Protein AF-A0AAD1HRX1-F1 (afdb_monomer_lite)

Structure (mmCIF, N/CA/C/O backbone):
data_AF-A0AAD1HRX1-F1
#
_entry.id   AF-A0AAD1HRX1-F1
#
loop_
_atom_site.group_PDB
_atom_site.id
_atom_site.type_symbol
_atom_site.label_atom_id
_atom_site.label_alt_id
_atom_site.label_comp_id
_atom_site.label_asym_id
_atom_site.label_entity_id
_atom_site.label_seq_id
_atom_site.pdbx_PDB_ins_code
_atom_site.Cartn_x
_atom_site.Cartn_y
_atom_site.Cartn_z
_atom_site.occupancy
_atom_site.B_iso_or_equiv
_atom_site.auth_seq_id
_atom_site.auth_comp_id
_atom_site.auth_asym_id
_atom_site.auth_atom_id
_atom_site.pdbx_PDB_model_num
ATOM 1 N N . MET A 1 1 ? -24.834 7.271 -10.025 1.00 66.94 1 MET A N 1
ATOM 2 C CA . MET A 1 1 ? -23.540 7.808 -10.494 1.00 66.94 1 MET A CA 1
ATOM 3 C C . MET A 1 1 ? -22.492 6.760 -10.192 1.00 66.94 1 MET A C 1
ATOM 5 O O . MET A 1 1 ? -22.574 6.160 -9.128 1.00 66.94 1 MET A O 1
ATOM 9 N N . GLU A 1 2 ? -21.588 6.507 -11.129 1.00 92.62 2 GLU A N 1
ATOM 10 C CA . GLU A 1 2 ? -20.509 5.524 -10.997 1.00 92.62 2 GLU A CA 1
ATOM 11 C C . GLU A 1 2 ? -19.170 6.264 -10.981 1.00 92.62 2 GLU A C 1
ATOM 13 O O . GLU A 1 2 ? -19.035 7.305 -11.632 1.00 92.62 2 GLU A O 1
ATOM 18 N N . LEU A 1 3 ? -18.209 5.771 -10.199 1.00 94.31 3 LEU A N 1
ATOM 19 C CA . LEU A 1 3 ? -16.863 6.334 -10.187 1.00 94.31 3 LEU A CA 1
ATOM 20 C C . LEU A 1 3 ? -16.172 6.003 -11.508 1.00 94.31 3 LEU A C 1
ATOM 22 O O . LEU A 1 3 ? -16.168 4.855 -11.945 1.00 94.31 3 LEU A O 1
ATOM 26 N N . THR A 1 4 ? -15.554 7.004 -12.130 1.00 94.75 4 THR A N 1
ATOM 27 C CA . THR A 1 4 ? -14.652 6.745 -13.253 1.00 94.75 4 THR A CA 1
ATOM 28 C C . THR A 1 4 ? -13.430 5.967 -12.761 1.00 94.75 4 THR A C 1
ATOM 30 O O . THR A 1 4 ? -13.037 6.136 -11.601 1.00 94.75 4 THR A O 1
ATOM 33 N N . PRO A 1 5 ? -12.777 5.167 -13.622 1.00 94.62 5 PRO A N 1
ATOM 34 C CA . PRO A 1 5 ? -11.512 4.531 -13.276 1.00 94.62 5 PRO A CA 1
ATOM 35 C C . PRO A 1 5 ? -10.484 5.541 -12.751 1.00 94.62 5 PRO A C 1
ATOM 37 O O . PRO A 1 5 ? -10.453 6.692 -13.197 1.00 94.62 5 PRO A O 1
ATOM 40 N N . ALA A 1 6 ? -9.628 5.107 -11.824 1.00 92.75 6 ALA A N 1
ATOM 41 C CA . ALA A 1 6 ? -8.500 5.914 -11.375 1.00 92.75 6 ALA A CA 1
ATOM 42 C C . ALA A 1 6 ? -7.521 6.144 -12.537 1.00 92.75 6 ALA A C 1
ATOM 44 O O . ALA A 1 6 ? -7.202 5.222 -13.289 1.00 92.75 6 ALA A O 1
ATOM 45 N N . TYR A 1 7 ? -7.037 7.374 -12.672 1.00 93.00 7 TYR A N 1
ATOM 46 C CA . TYR A 1 7 ? -6.067 7.785 -13.683 1.00 93.00 7 TYR A CA 1
ATOM 47 C C . TYR A 1 7 ? -4.931 8.577 -13.026 1.00 93.00 7 TYR A C 1
ATOM 49 O O . TYR A 1 7 ? -4.999 8.891 -11.840 1.00 93.00 7 TYR A O 1
ATOM 57 N N . ASP A 1 8 ? -3.882 8.873 -13.796 1.00 91.44 8 ASP A N 1
ATOM 58 C CA . ASP A 1 8 ? -2.682 9.590 -13.329 1.00 91.44 8 ASP A CA 1
ATOM 59 C C . ASP A 1 8 ? -1.955 8.901 -12.153 1.00 91.44 8 ASP A C 1
ATOM 61 O O . ASP A 1 8 ? -1.486 9.517 -11.196 1.00 91.44 8 ASP A O 1
ATOM 65 N N . LEU A 1 9 ? -1.859 7.569 -12.219 1.00 88.31 9 LEU A N 1
ATOM 66 C CA . LEU A 1 9 ? -1.113 6.776 -11.244 1.00 88.31 9 LEU A CA 1
ATOM 67 C C . LEU A 1 9 ? 0.383 6.814 -11.578 1.00 88.31 9 LEU A C 1
ATOM 69 O O . LEU A 1 9 ? 0.857 6.094 -12.457 1.00 88.31 9 LEU A O 1
ATOM 73 N N . CYS A 1 10 ? 1.136 7.641 -10.854 1.00 86.94 10 CYS A N 1
ATOM 74 C CA . CYS A 1 10 ? 2.582 7.768 -11.013 1.00 86.94 10 CYS A CA 1
ATOM 75 C C . CYS A 1 10 ? 3.304 7.528 -9.674 1.00 86.94 10 CYS A C 1
ATOM 77 O O . CYS A 1 10 ? 3.176 8.355 -8.766 1.00 86.94 10 CYS A O 1
ATOM 79 N N . PRO A 1 11 ? 4.081 6.435 -9.524 1.00 84.94 11 PRO A N 1
ATOM 80 C CA . PRO A 1 11 ? 4.934 6.241 -8.355 1.00 84.94 11 PRO A CA 1
ATOM 81 C C . PRO A 1 11 ? 5.951 7.384 -8.238 1.00 84.94 11 PRO A C 1
ATOM 83 O O . PRO A 1 11 ? 6.882 7.491 -9.036 1.00 84.94 11 PRO A O 1
ATOM 86 N N . GLN A 1 12 ? 5.769 8.250 -7.242 1.00 82.25 12 GLN A N 1
ATOM 87 C CA . GLN A 1 12 ? 6.666 9.375 -6.988 1.00 82.25 12 GLN A CA 1
ATOM 88 C C . GLN A 1 12 ? 7.929 8.913 -6.263 1.00 82.25 12 GLN A C 1
ATOM 90 O O . GLN A 1 12 ? 7.887 8.007 -5.433 1.00 82.25 12 GLN A O 1
ATOM 95 N N . ILE A 1 13 ? 9.058 9.561 -6.555 1.00 80.88 13 ILE A N 1
ATOM 96 C CA . ILE A 1 13 ? 10.327 9.270 -5.887 1.00 80.88 13 ILE A CA 1
ATOM 97 C C . ILE A 1 13 ? 10.218 9.659 -4.411 1.00 80.88 13 ILE A C 1
ATOM 99 O O . ILE A 1 13 ? 10.012 10.823 -4.076 1.00 80.88 13 ILE A O 1
ATOM 103 N N . ARG A 1 14 ? 10.432 8.693 -3.519 1.00 80.06 14 ARG A N 1
ATOM 104 C CA . ARG A 1 14 ? 10.616 8.955 -2.087 1.00 80.06 14 ARG A CA 1
ATOM 105 C C . ARG A 1 14 ? 12.011 9.516 -1.791 1.00 80.06 14 ARG A C 1
ATOM 107 O O . ARG A 1 14 ? 13.021 8.935 -2.202 1.00 80.06 14 ARG A O 1
ATOM 114 N N . SER A 1 15 ? 12.064 10.618 -1.042 1.00 69.19 15 SER A N 1
ATOM 115 C CA . SER A 1 15 ? 13.273 11.133 -0.393 1.00 69.19 15 SER A CA 1
ATOM 116 C C . SER A 1 15 ? 13.277 10.701 1.078 1.00 69.19 15 SER A C 1
ATOM 118 O O . SER A 1 15 ? 12.587 11.305 1.895 1.00 69.19 15 SER A O 1
ATOM 120 N N . GLY A 1 16 ? 14.036 9.656 1.410 1.00 73.12 16 GLY A N 1
ATOM 121 C CA . GLY A 1 16 ? 14.046 9.054 2.750 1.00 73.12 16 GLY A CA 1
ATOM 122 C C . GLY A 1 16 ? 13.036 7.914 2.919 1.00 73.12 16 GLY A C 1
ATOM 123 O O . GLY A 1 16 ? 12.431 7.458 1.948 1.00 73.12 16 GLY A O 1
ATOM 124 N N . GLU A 1 17 ? 12.898 7.434 4.155 1.00 71.94 17 GLU A N 1
ATOM 125 C CA . GLU A 1 17 ? 12.085 6.251 4.477 1.00 71.94 17 GLU A CA 1
ATOM 126 C C . GLU A 1 17 ? 10.581 6.574 4.508 1.00 71.94 17 GLU A C 1
ATOM 128 O O . GLU A 1 17 ? 9.765 5.836 3.948 1.00 71.94 17 GLU A O 1
ATOM 133 N N . THR A 1 18 ? 10.201 7.726 5.068 1.00 80.44 18 THR A N 1
ATOM 134 C CA . THR A 1 18 ? 8.796 8.112 5.253 1.00 80.44 18 THR A CA 1
ATOM 135 C C . THR A 1 18 ? 8.209 8.832 4.037 1.00 80.44 18 THR A C 1
ATOM 137 O O . THR A 1 18 ? 8.908 9.442 3.227 1.00 80.44 18 THR A O 1
ATOM 140 N N . SER A 1 19 ? 6.888 8.744 3.882 1.00 88.31 19 SER A N 1
ATOM 141 C CA . SER A 1 19 ? 6.138 9.452 2.841 1.00 88.31 19 SER A CA 1
ATOM 142 C C . SER A 1 19 ? 4.747 9.819 3.341 1.00 88.31 19 SER A C 1
ATOM 144 O O . SER A 1 19 ? 4.203 9.148 4.223 1.00 88.31 19 SER A O 1
ATOM 146 N N . SER A 1 20 ? 4.173 10.866 2.752 1.00 91.44 20 SER A N 1
ATOM 147 C CA . SER A 1 20 ? 2.854 11.384 3.099 1.00 91.44 20 SER A CA 1
ATOM 148 C C . SER A 1 20 ? 1.910 11.347 1.901 1.00 91.44 20 SER A C 1
ATOM 150 O O . SER A 1 20 ? 2.280 11.703 0.784 1.00 91.44 20 SER A O 1
ATOM 152 N N . GLN A 1 21 ? 0.666 10.968 2.159 1.00 92.38 21 GLN A N 1
ATOM 153 C CA . GLN A 1 21 ? -0.453 10.981 1.232 1.00 92.38 21 GLN A CA 1
ATOM 154 C C . GLN A 1 21 ? -0.8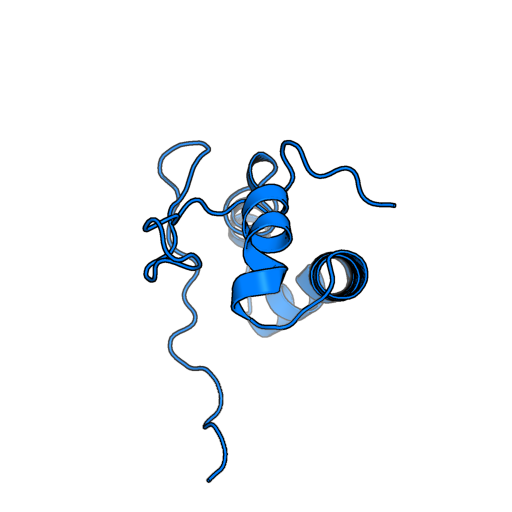35 12.413 0.839 1.00 92.38 21 GLN A C 1
ATOM 156 O O . GLN A 1 21 ? -0.706 13.371 1.615 1.00 92.38 21 GLN A O 1
ATOM 161 N N . ALA A 1 22 ? -1.361 12.572 -0.377 1.00 92.25 22 ALA A N 1
ATOM 162 C CA . ALA A 1 22 ? -1.871 13.856 -0.858 1.00 92.25 22 ALA A CA 1
ATOM 163 C C . ALA A 1 22 ? -3.099 14.327 -0.057 1.00 92.25 22 ALA A C 1
ATOM 165 O O . ALA A 1 22 ? -3.241 15.518 0.211 1.00 92.25 22 ALA A O 1
ATOM 166 N N . LEU A 1 23 ? -3.940 13.387 0.374 1.00 94.69 23 LEU A N 1
ATOM 167 C CA . LEU A 1 23 ? -5.135 13.640 1.168 1.00 94.69 23 LEU A CA 1
ATOM 168 C C . LEU A 1 23 ? -4.936 13.130 2.593 1.00 94.69 23 LEU A C 1
ATOM 170 O O . LEU A 1 23 ? -4.334 12.077 2.801 1.00 94.69 23 LEU A O 1
ATOM 174 N N . ALA A 1 24 ? -5.456 13.877 3.566 1.00 97.62 24 ALA A N 1
ATOM 175 C CA . ALA A 1 24 ? -5.584 13.362 4.920 1.00 97.62 24 ALA A CA 1
ATOM 176 C C . ALA A 1 24 ? -6.661 12.275 4.964 1.00 97.62 24 ALA A C 1
ATOM 178 O O . ALA A 1 24 ? -7.718 12.430 4.350 1.00 97.62 24 ALA A O 1
ATOM 179 N N . PHE A 1 25 ? -6.390 11.193 5.689 1.00 96.19 25 PHE A N 1
ATOM 180 C CA . PHE A 1 25 ? -7.288 10.036 5.772 1.00 96.19 25 PHE A CA 1
ATOM 181 C C . PHE A 1 25 ? -7.991 9.905 7.129 1.00 96.19 25 PHE A C 1
ATOM 183 O O . PHE A 1 25 ? -8.752 8.971 7.355 1.00 96.19 25 PHE A O 1
ATOM 190 N N . ASP A 1 26 ? -7.761 10.829 8.057 1.00 97.00 26 ASP A N 1
ATOM 191 C CA . ASP A 1 26 ? -8.484 10.867 9.322 1.00 97.00 26 ASP A CA 1
ATOM 192 C C . ASP A 1 26 ? -8.987 12.282 9.644 1.00 97.00 26 ASP A C 1
ATOM 194 O O . ASP A 1 26 ? -8.741 13.253 8.924 1.00 97.00 26 ASP A O 1
ATOM 198 N N . ARG A 1 27 ? -9.713 12.410 10.758 1.00 95.88 27 ARG A N 1
ATOM 199 C CA . ARG A 1 27 ? -10.271 13.697 11.206 1.00 95.88 27 ARG A CA 1
ATOM 200 C C . ARG A 1 27 ? -9.235 14.638 11.833 1.00 95.88 27 ARG A C 1
ATOM 202 O O . ARG A 1 27 ? -9.572 15.782 12.119 1.00 95.88 27 ARG A O 1
ATOM 209 N N . LYS A 1 28 ? -8.014 14.165 12.095 1.00 96.38 28 LYS A N 1
ATOM 210 C CA . LYS A 1 28 ? -6.921 14.924 12.721 1.00 96.38 28 LYS A CA 1
ATOM 211 C C . LYS A 1 28 ? -5.906 15.435 11.700 1.00 96.38 28 LYS A C 1
ATOM 213 O O . LYS A 1 28 ? -5.030 16.212 12.067 1.00 96.38 28 LYS A O 1
ATOM 218 N N . GLY A 1 29 ? -6.036 15.040 10.436 1.00 96.81 29 GLY A N 1
ATOM 219 C CA . GLY A 1 29 ? -5.115 15.428 9.377 1.00 96.81 29 GLY A CA 1
ATOM 220 C C . GLY A 1 29 ? -3.958 14.448 9.174 1.00 96.81 29 GLY A C 1
ATOM 221 O O . GLY A 1 29 ? -2.951 14.854 8.598 1.00 96.81 29 GLY A O 1
ATOM 222 N N . ALA A 1 30 ? -4.074 13.199 9.638 1.00 96.50 30 ALA A N 1
ATOM 223 C CA . ALA A 1 30 ? -3.086 12.147 9.415 1.00 96.50 30 ALA A CA 1
ATOM 224 C C . ALA A 1 30 ? -2.879 11.912 7.916 1.00 96.50 30 ALA A C 1
ATOM 226 O O . ALA A 1 30 ? -3.836 11.854 7.135 1.00 96.50 30 ALA A O 1
ATOM 227 N N . ARG A 1 31 ? -1.610 11.827 7.516 1.00 96.19 31 ARG A N 1
ATOM 228 C CA . ARG A 1 31 ? -1.183 11.723 6.110 1.00 96.19 31 ARG A CA 1
ATOM 229 C C . ARG A 1 31 ? -0.068 10.710 5.921 1.00 96.19 31 ARG A C 1
ATOM 231 O O . ARG A 1 31 ? 0.300 10.446 4.790 1.00 96.19 31 ARG A O 1
ATOM 238 N N . GLU A 1 32 ? 0.484 10.142 6.978 1.00 93.75 32 GLU A N 1
ATOM 239 C CA . GLU A 1 32 ? 1.557 9.163 6.907 1.00 93.75 32 GLU A CA 1
ATOM 240 C C . GLU A 1 32 ? 1.166 7.925 6.082 1.00 93.75 32 GLU A C 1
ATOM 242 O O . GLU A 1 32 ? 0.081 7.361 6.211 1.00 93.75 32 GLU A O 1
ATOM 247 N N . SER A 1 33 ? 2.067 7.478 5.210 1.00 92.88 33 SER A N 1
ATOM 248 C CA . SER A 1 33 ? 1.866 6.298 4.368 1.00 92.88 33 SER A CA 1
ATOM 249 C C . SER A 1 33 ? 2.139 4.996 5.142 1.00 92.88 33 SER A C 1
ATOM 251 O O . SER A 1 33 ? 3.077 4.277 4.803 1.00 92.88 33 SER A O 1
ATOM 253 N N . SER A 1 34 ? 1.321 4.685 6.155 1.00 95.19 34 SER A N 1
ATOM 254 C CA . SER A 1 34 ? 1.483 3.525 7.053 1.00 95.19 34 SER A CA 1
ATOM 255 C C . SER A 1 34 ? 0.218 2.669 7.152 1.00 95.19 34 SER A C 1
ATOM 257 O O . SER A 1 34 ? -0.853 3.184 7.461 1.00 95.19 34 SER A O 1
ATOM 259 N N . PHE A 1 35 ? 0.348 1.348 6.990 1.00 97.19 35 PHE A N 1
ATOM 260 C CA . PHE A 1 35 ? -0.751 0.386 7.136 1.00 97.19 35 PHE A CA 1
ATOM 261 C C . PHE A 1 35 ? -1.382 0.419 8.530 1.00 97.19 35 PHE A C 1
ATOM 263 O O . PHE A 1 35 ? -2.605 0.364 8.658 1.00 97.19 35 PHE A O 1
ATOM 270 N N . ALA A 1 36 ? -0.570 0.565 9.579 1.00 96.88 36 ALA A N 1
ATOM 271 C CA . ALA A 1 36 ? -1.072 0.686 10.943 1.00 96.88 36 ALA A CA 1
ATOM 272 C C . ALA A 1 36 ? -1.951 1.938 11.111 1.00 96.88 36 ALA A C 1
ATOM 274 O O . ALA A 1 36 ? -3.011 1.866 11.736 1.00 96.88 36 ALA A O 1
ATOM 275 N N . ALA A 1 37 ? -1.550 3.061 10.504 1.00 96.75 37 ALA A N 1
ATOM 276 C CA . ALA A 1 37 ? -2.284 4.320 10.589 1.00 96.75 37 ALA A CA 1
ATOM 277 C C . ALA A 1 37 ? -3.630 4.274 9.843 1.00 96.75 37 ALA A C 1
ATOM 279 O O . ALA A 1 37 ? -4.656 4.638 10.421 1.00 96.75 37 ALA A O 1
ATOM 280 N N . VAL A 1 38 ? -3.673 3.759 8.605 1.00 96.69 38 VAL A N 1
ATOM 281 C CA . VAL A 1 38 ? -4.948 3.610 7.865 1.00 96.69 38 VAL A CA 1
ATOM 282 C C . VAL A 1 38 ? -5.895 2.629 8.562 1.00 96.69 38 VAL A C 1
ATOM 284 O O . VAL A 1 38 ? -7.094 2.891 8.641 1.00 96.69 38 VAL A O 1
ATOM 287 N N . VAL A 1 39 ? -5.382 1.535 9.132 1.00 97.56 39 VAL A N 1
ATOM 288 C CA . VAL A 1 3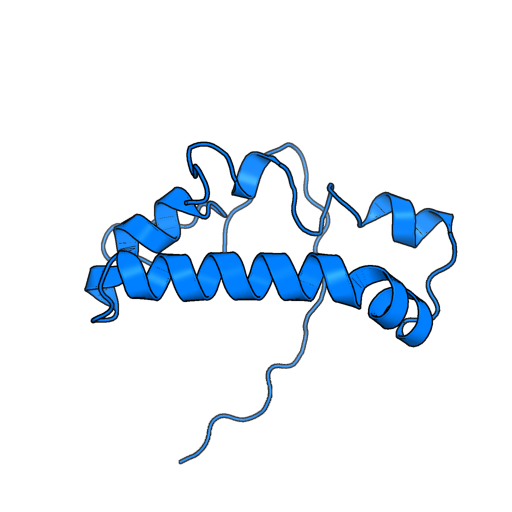9 ? -6.213 0.583 9.889 1.00 97.56 39 VAL A CA 1
ATOM 289 C C . VAL A 1 39 ? -6.783 1.228 11.154 1.00 97.56 39 VAL A C 1
ATOM 291 O O . VAL A 1 39 ? -7.952 1.014 11.469 1.00 97.56 39 VAL A O 1
ATOM 294 N N . ALA A 1 40 ? -6.011 2.063 11.853 1.00 96.88 40 ALA A N 1
ATOM 295 C CA . ALA A 1 40 ? -6.515 2.831 12.992 1.00 96.88 40 ALA A CA 1
ATOM 296 C C . ALA A 1 40 ? -7.592 3.858 12.585 1.00 96.88 40 ALA A C 1
ATOM 298 O O . ALA A 1 40 ? -8.508 4.133 13.361 1.00 96.88 40 ALA A O 1
ATOM 299 N N . ALA A 1 41 ? -7.514 4.393 11.363 1.00 97.81 41 ALA A N 1
ATOM 300 C CA . ALA A 1 41 ? -8.497 5.321 10.805 1.00 97.81 41 ALA A CA 1
ATOM 301 C C . ALA A 1 41 ? -9.757 4.639 10.234 1.00 97.81 41 ALA A C 1
ATOM 303 O O . ALA A 1 41 ? -10.729 5.331 9.928 1.00 97.81 41 ALA A O 1
ATOM 304 N N . ALA A 1 42 ? -9.799 3.306 10.137 1.00 97.94 42 ALA A N 1
ATOM 305 C CA . ALA A 1 42 ? -10.914 2.545 9.561 1.00 97.94 42 ALA A CA 1
ATOM 306 C C . ALA A 1 42 ? -12.324 2.948 10.060 1.00 97.94 42 ALA A C 1
ATOM 308 O O . ALA A 1 42 ? -13.224 3.092 9.222 1.00 97.94 42 ALA A O 1
ATOM 309 N N . PRO A 1 43 ? -12.549 3.235 11.364 1.00 97.50 43 PRO A N 1
ATOM 310 C CA . PRO A 1 43 ? -13.868 3.642 11.851 1.00 97.50 43 PRO A CA 1
ATOM 311 C C . PRO A 1 43 ? -14.379 4.961 11.255 1.00 97.50 43 PRO A C 1
ATOM 313 O O . PRO A 1 43 ? -15.588 5.180 11.212 1.00 97.50 43 PRO A O 1
ATO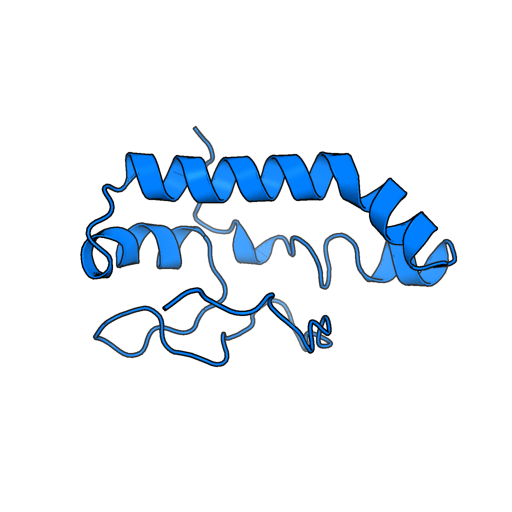M 316 N N . VAL A 1 44 ? -13.491 5.838 10.762 1.00 97.88 44 VAL A N 1
ATOM 317 C CA . VAL A 1 44 ? -13.872 7.084 10.065 1.00 97.88 44 VAL A CA 1
ATOM 318 C C . VAL A 1 44 ? -14.686 6.783 8.804 1.00 97.88 44 VAL A C 1
ATOM 320 O O . VAL A 1 44 ? -15.562 7.568 8.443 1.00 97.88 44 VAL A O 1
ATOM 323 N N . TYR A 1 45 ? -14.438 5.627 8.187 1.00 97.25 45 TYR A N 1
ATOM 324 C CA . TYR A 1 45 ? -15.063 5.163 6.950 1.00 97.25 45 TYR A CA 1
ATOM 325 C C . TYR A 1 45 ? -16.121 4.075 7.182 1.00 97.25 45 TYR A C 1
ATOM 327 O O . TYR A 1 45 ? -16.585 3.456 6.229 1.00 97.25 45 TYR A O 1
ATOM 335 N N . GLY A 1 46 ? -16.508 3.825 8.439 1.00 97.81 46 GLY A N 1
ATOM 336 C CA . GLY A 1 46 ? -17.494 2.796 8.781 1.00 97.81 46 GLY A CA 1
ATOM 337 C C . GLY A 1 46 ? -16.985 1.358 8.638 1.00 97.81 46 GLY A C 1
ATOM 338 O O . GLY A 1 46 ? -17.795 0.436 8.583 1.00 97.81 46 GLY A O 1
ATOM 339 N N . LEU A 1 47 ? -15.665 1.154 8.583 1.00 98.38 47 LEU A N 1
ATOM 340 C CA . LEU A 1 47 ? -15.052 -0.171 8.523 1.00 98.38 47 LEU A CA 1
ATOM 341 C C . LEU A 1 47 ? -14.643 -0.638 9.921 1.00 98.38 47 LEU A C 1
ATOM 343 O O . LEU A 1 47 ? -14.127 0.136 10.731 1.00 98.38 47 LEU A O 1
ATOM 347 N N . SER A 1 48 ? -14.823 -1.930 10.189 1.00 98.19 48 SER A N 1
ATOM 348 C CA . SER A 1 48 ? -14.167 -2.570 11.328 1.00 98.19 48 SER A CA 1
ATOM 349 C C . SER A 1 48 ? -12.666 -2.714 11.078 1.00 98.19 48 SER A C 1
ATOM 351 O O . SER A 1 48 ? -12.203 -2.778 9.936 1.00 98.19 48 SER A O 1
ATOM 353 N N . THR A 1 49 ? -11.897 -2.852 12.158 1.00 96.38 49 THR A N 1
ATOM 354 C CA . THR A 1 49 ? -10.463 -3.144 12.075 1.00 96.38 49 THR A CA 1
ATOM 355 C C . THR A 1 49 ? -10.192 -4.409 11.259 1.00 96.38 49 THR A C 1
ATOM 357 O O . THR A 1 49 ? -9.272 -4.415 10.452 1.00 96.38 49 THR A O 1
ATOM 360 N N . ALA A 1 50 ? -10.997 -5.465 11.419 1.00 96.81 50 ALA A N 1
ATOM 361 C CA . ALA A 1 50 ? -10.821 -6.717 10.681 1.00 96.81 50 ALA A CA 1
ATOM 362 C C . ALA A 1 50 ? -10.992 -6.524 9.165 1.00 96.81 50 ALA A C 1
ATOM 364 O O . ALA A 1 50 ? -10.124 -6.938 8.404 1.00 96.81 50 ALA A O 1
ATOM 365 N N . GLN A 1 51 ? -12.042 -5.814 8.739 1.00 98.25 51 GLN A N 1
ATOM 366 C CA . GLN A 1 51 ? -12.269 -5.504 7.321 1.00 98.25 51 GLN A CA 1
ATOM 367 C C . GLN A 1 51 ? -11.142 -4.648 6.735 1.00 98.25 51 GLN A C 1
ATOM 369 O O . GLN A 1 51 ? -10.674 -4.904 5.631 1.00 98.25 51 GLN A O 1
ATOM 374 N N . ALA A 1 52 ? -10.673 -3.636 7.471 1.00 97.75 52 ALA A N 1
ATOM 375 C CA . ALA A 1 52 ? -9.576 -2.795 7.001 1.00 97.75 52 ALA A CA 1
ATOM 376 C C . ALA A 1 52 ? -8.270 -3.585 6.832 1.00 97.75 52 ALA A C 1
ATOM 378 O O . ALA A 1 52 ? -7.540 -3.368 5.867 1.00 97.75 52 ALA A O 1
ATOM 379 N N . ARG A 1 53 ? -7.994 -4.525 7.742 1.00 97.38 53 ARG A N 1
ATOM 380 C CA . ARG A 1 53 ? -6.834 -5.419 7.647 1.00 97.38 53 ARG A CA 1
ATOM 381 C C . ARG A 1 53 ? -6.948 -6.376 6.470 1.00 97.38 53 ARG A C 1
ATOM 383 O O . ARG A 1 53 ? -5.995 -6.495 5.717 1.00 97.38 53 ARG A O 1
ATOM 390 N N . GLU A 1 54 ? -8.118 -6.971 6.252 1.00 97.94 54 GLU A N 1
ATOM 391 C CA . GLU A 1 54 ? -8.380 -7.823 5.086 1.00 97.94 54 GLU A CA 1
ATOM 392 C C . GLU A 1 54 ? -8.139 -7.070 3.766 1.00 97.94 54 GLU A C 1
ATOM 394 O O . GLU A 1 54 ? -7.481 -7.584 2.859 1.00 97.94 54 GLU A O 1
ATOM 399 N N . ILE A 1 55 ? -8.582 -5.810 3.676 1.00 97.88 55 ILE A N 1
ATOM 400 C CA . ILE A 1 55 ? -8.300 -4.953 2.518 1.00 97.88 55 ILE A CA 1
ATOM 401 C C . ILE A 1 55 ? -6.789 -4.742 2.364 1.00 97.88 55 ILE A C 1
ATOM 403 O O . ILE A 1 55 ? -6.258 -4.995 1.287 1.00 97.88 55 ILE A O 1
ATOM 407 N N . VAL A 1 56 ? -6.079 -4.324 3.415 1.00 97.69 56 VAL A N 1
ATOM 408 C CA . VAL A 1 56 ? -4.620 -4.119 3.354 1.00 97.69 56 VAL A CA 1
ATOM 409 C C . VAL A 1 56 ? -3.889 -5.401 2.940 1.00 97.69 56 VAL A C 1
ATOM 411 O O . VAL A 1 56 ? -3.086 -5.372 2.007 1.00 97.69 56 VAL A O 1
ATOM 414 N N . ASP A 1 57 ? -4.189 -6.526 3.585 1.00 97.50 57 ASP A N 1
ATOM 415 C CA . ASP A 1 57 ? -3.512 -7.803 3.360 1.00 97.50 57 ASP A CA 1
ATOM 416 C C . ASP A 1 57 ? -3.778 -8.325 1.940 1.00 97.50 57 ASP A C 1
ATOM 418 O O . ASP A 1 57 ? -2.843 -8.761 1.263 1.00 97.50 57 ASP A O 1
ATOM 422 N N . SER A 1 58 ? -5.013 -8.193 1.438 1.00 97.94 58 SER A N 1
ATOM 423 C CA . SER A 1 58 ? -5.354 -8.552 0.055 1.00 97.94 58 SER A CA 1
ATOM 424 C C . SER A 1 58 ? -4.601 -7.699 -0.973 1.00 97.94 58 SER A C 1
ATOM 426 O O . SER A 1 58 ? -4.052 -8.246 -1.929 1.00 97.94 58 SER A O 1
ATOM 428 N N . GLN A 1 59 ? -4.490 -6.380 -0.761 1.00 97.5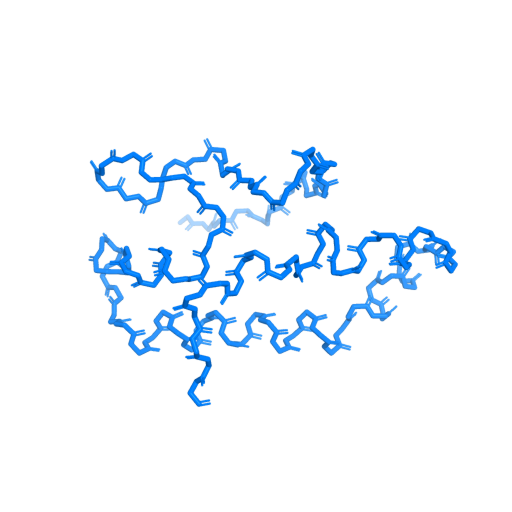0 59 GLN A N 1
ATOM 429 C CA . GLN A 1 59 ? -3.736 -5.496 -1.657 1.00 97.50 59 GLN A CA 1
ATOM 430 C C . GLN A 1 59 ? -2.245 -5.836 -1.650 1.00 97.50 59 GLN A C 1
ATO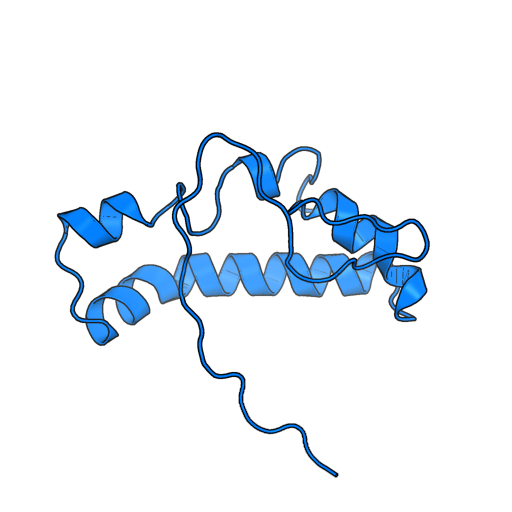M 432 O O . GLN A 1 59 ? -1.616 -5.902 -2.703 1.00 97.50 59 GLN A O 1
ATOM 437 N N . VAL A 1 60 ? -1.668 -6.101 -0.476 1.00 97.50 60 VAL A N 1
ATOM 438 C CA . VAL A 1 60 ? -0.264 -6.517 -0.364 1.00 97.50 60 VAL A CA 1
ATOM 439 C C . VAL A 1 60 ? -0.029 -7.856 -1.066 1.00 97.5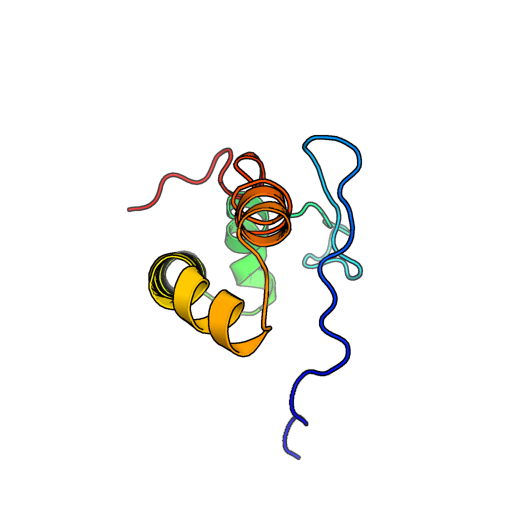0 60 VAL A C 1
ATOM 441 O O . VAL A 1 60 ? 0.986 -8.003 -1.748 1.00 97.50 60 VAL A O 1
ATOM 444 N N . ALA A 1 61 ? -0.939 -8.823 -0.917 1.00 98.06 61 ALA A N 1
ATOM 445 C CA . ALA A 1 61 ? -0.840 -10.125 -1.572 1.00 98.06 61 ALA A CA 1
ATOM 446 C C . ALA A 1 61 ? -0.887 -9.998 -3.101 1.00 98.06 61 ALA A C 1
ATOM 448 O O . ALA A 1 61 ? -0.004 -10.529 -3.774 1.00 98.06 61 ALA A O 1
ATOM 449 N N . VAL A 1 62 ? -1.848 -9.236 -3.633 1.00 98.31 62 VAL A N 1
ATOM 450 C CA . VAL A 1 62 ? -1.979 -8.968 -5.074 1.00 98.31 62 VAL A CA 1
ATOM 451 C C . VAL A 1 62 ? -0.742 -8.257 -5.610 1.00 98.31 62 VAL A C 1
ATOM 453 O O . VAL A 1 62 ? -0.149 -8.722 -6.575 1.00 98.31 62 VAL A O 1
ATOM 456 N N . ILE A 1 63 ? -0.272 -7.192 -4.949 1.00 97.31 63 ILE A N 1
ATOM 457 C CA . ILE A 1 63 ? 0.934 -6.476 -5.388 1.00 97.31 63 ILE A CA 1
ATOM 458 C C . ILE A 1 63 ? 2.141 -7.418 -5.421 1.00 97.31 63 ILE A C 1
ATOM 460 O O . ILE A 1 63 ? 2.908 -7.382 -6.374 1.00 97.31 63 ILE A O 1
ATOM 464 N N . LYS A 1 64 ? 2.328 -8.271 -4.408 1.00 97.44 64 LYS A N 1
ATOM 465 C CA . LYS A 1 64 ? 3.434 -9.242 -4.391 1.00 97.44 64 LYS A CA 1
ATOM 466 C C . LYS A 1 64 ? 3.331 -10.280 -5.504 1.00 97.44 64 LYS A C 1
ATOM 468 O O . LYS A 1 64 ? 4.364 -10.651 -6.050 1.00 97.44 64 LYS A O 1
ATOM 473 N N . HIS A 1 65 ? 2.126 -10.757 -5.793 1.00 98.25 65 HIS A N 1
ATOM 474 C CA . HIS A 1 65 ? 1.889 -11.766 -6.819 1.00 98.25 65 HIS A CA 1
ATOM 475 C C . HIS A 1 65 ? 2.067 -11.189 -8.233 1.00 98.25 65 HIS A C 1
ATOM 477 O O . HIS A 1 65 ? 2.796 -11.762 -9.038 1.00 98.25 65 HIS A O 1
ATOM 483 N N . ASP A 1 66 ? 1.481 -10.022 -8.505 1.00 98.12 66 ASP A N 1
ATOM 484 C CA . ASP A 1 66 ? 1.356 -9.471 -9.860 1.00 98.12 66 ASP A CA 1
ATOM 485 C C . ASP A 1 66 ? 2.489 -8.511 -10.249 1.00 98.12 66 ASP A C 1
ATOM 487 O O . ASP A 1 66 ? 2.560 -8.084 -11.401 1.00 98.12 66 ASP A O 1
ATOM 491 N N . PHE A 1 67 ? 3.380 -8.121 -9.326 1.00 97.50 67 PHE A N 1
ATOM 492 C CA . PHE A 1 67 ? 4.373 -7.072 -9.601 1.00 97.50 67 PHE A CA 1
ATOM 493 C C . PHE A 1 67 ? 5.243 -7.359 -10.830 1.00 97.50 67 PHE A C 1
ATOM 495 O O . PHE A 1 67 ? 5.511 -6.444 -11.611 1.00 97.50 67 PHE A O 1
ATOM 502 N N . ASP A 1 68 ? 5.691 -8.604 -11.011 1.00 96.62 68 ASP A N 1
ATOM 503 C CA . ASP A 1 68 ? 6.533 -8.965 -12.153 1.00 96.62 68 ASP A CA 1
ATOM 504 C C . ASP A 1 68 ? 5.773 -8.881 -13.481 1.00 96.62 68 ASP A C 1
ATOM 506 O O . ASP A 1 68 ? 6.290 -8.292 -14.433 1.00 96.62 68 ASP A O 1
ATOM 510 N N . GLU A 1 69 ? 4.533 -9.375 -13.523 1.00 97.88 69 GLU A N 1
ATOM 511 C CA . GLU A 1 69 ? 3.668 -9.275 -14.702 1.00 97.88 69 GLU A CA 1
ATOM 512 C C . GLU A 1 69 ? 3.344 -7.809 -15.023 1.00 97.88 69 GLU A C 1
ATOM 514 O O . GLU A 1 69 ? 3.503 -7.361 -16.159 1.00 97.88 69 GLU A O 1
ATOM 519 N N . ALA A 1 70 ? 2.985 -7.014 -14.013 1.00 96.25 70 ALA A N 1
ATOM 520 C CA . ALA A 1 70 ? 2.738 -5.586 -14.176 1.00 96.25 70 ALA A CA 1
ATOM 521 C C . ALA A 1 70 ? 3.986 -4.842 -14.686 1.00 96.25 70 ALA A C 1
ATOM 523 O O . ALA A 1 70 ? 3.888 -3.955 -15.540 1.00 96.25 70 ALA A O 1
ATOM 524 N N . ALA A 1 71 ? 5.178 -5.210 -14.207 1.00 96.19 71 ALA A N 1
ATOM 525 C CA . ALA A 1 71 ? 6.439 -4.649 -14.681 1.00 96.19 71 ALA A CA 1
ATOM 526 C C . ALA A 1 71 ? 6.744 -5.039 -16.138 1.00 96.19 71 ALA A C 1
ATOM 528 O O . ALA A 1 71 ? 7.274 -4.207 -16.882 1.00 96.19 71 ALA A O 1
ATOM 529 N N . ASP A 1 72 ? 6.404 -6.261 -16.555 1.00 97.38 72 ASP A N 1
ATOM 530 C CA . ASP A 1 72 ? 6.507 -6.713 -17.948 1.00 97.38 72 ASP A CA 1
ATOM 531 C C . ASP A 1 72 ? 5.546 -5.939 -18.858 1.00 97.38 72 ASP A C 1
ATOM 533 O O . ASP A 1 72 ? 5.964 -5.408 -19.892 1.00 97.38 72 ASP A O 1
ATOM 537 N N . MET A 1 73 ? 4.284 -5.784 -18.446 1.00 96.56 73 MET A N 1
ATOM 538 C CA . MET A 1 73 ? 3.284 -4.985 -19.166 1.00 96.56 73 MET A CA 1
ATOM 539 C C . MET A 1 73 ? 3.719 -3.522 -19.316 1.00 96.56 73 MET A C 1
ATOM 541 O O . MET A 1 73 ? 3.558 -2.923 -20.382 1.00 96.56 73 MET A O 1
ATOM 545 N N . ALA A 1 74 ? 4.336 -2.962 -18.273 1.00 94.31 74 ALA A N 1
ATOM 546 C CA . ALA A 1 74 ? 4.923 -1.625 -18.281 1.00 94.31 74 ALA A CA 1
ATOM 547 C C . ALA A 1 74 ? 6.270 -1.540 -19.032 1.00 94.31 74 ALA A C 1
ATOM 549 O O . ALA A 1 74 ? 6.862 -0.462 -19.111 1.00 94.31 74 ALA A O 1
ATOM 550 N N . LYS A 1 75 ? 6.761 -2.652 -19.603 1.00 97.00 75 LYS A N 1
ATOM 551 C CA . LYS A 1 75 ? 8.024 -2.757 -20.356 1.00 97.00 75 LYS A CA 1
ATOM 552 C C . LYS A 1 75 ? 9.246 -2.303 -19.552 1.00 97.00 75 LYS A C 1
ATOM 554 O O . LYS A 1 75 ? 10.205 -1.756 -20.104 1.00 97.00 75 LYS A O 1
ATOM 559 N N . LEU A 1 76 ? 9.229 -2.527 -18.238 1.00 96.12 76 LEU A N 1
ATOM 560 C CA . LEU A 1 76 ? 10.344 -2.178 -17.368 1.00 96.12 76 LEU A CA 1
ATOM 561 C C . LEU A 1 76 ? 11.512 -3.136 -17.581 1.00 96.12 76 LEU A C 1
ATOM 563 O O . LEU A 1 76 ? 11.381 -4.356 -17.462 1.00 96.12 76 LEU A O 1
ATOM 567 N N . THR A 1 77 ? 12.700 -2.573 -17.798 1.00 96.31 77 THR A N 1
ATOM 568 C CA . THR A 1 77 ? 13.937 -3.355 -17.756 1.00 96.31 77 THR A CA 1
ATOM 569 C C . THR A 1 77 ? 14.263 -3.775 -16.316 1.00 96.31 77 THR A C 1
ATOM 571 O O . THR A 1 77 ? 13.692 -3.285 -15.336 1.00 96.31 77 THR A O 1
ATOM 574 N N . ARG A 1 78 ? 15.225 -4.689 -16.156 1.00 95.69 78 ARG A N 1
ATOM 575 C CA . ARG A 1 78 ? 15.604 -5.241 -14.844 1.00 95.69 78 ARG A CA 1
ATOM 576 C C . ARG A 1 78 ? 15.989 -4.169 -13.814 1.00 95.69 78 ARG A C 1
ATOM 578 O O . ARG A 1 78 ? 15.659 -4.304 -12.638 1.00 95.69 78 ARG A O 1
ATOM 585 N N . ALA A 1 79 ? 16.698 -3.123 -14.239 1.00 95.56 79 ALA A N 1
ATOM 586 C CA . ALA A 1 79 ? 17.171 -2.062 -13.351 1.00 95.56 79 ALA A CA 1
ATOM 587 C C . ALA A 1 79 ? 16.029 -1.222 -12.727 1.00 95.56 79 ALA A C 1
ATOM 589 O O . ALA A 1 79 ? 15.952 -1.195 -11.499 1.00 95.56 79 ALA A O 1
ATOM 590 N N . PRO A 1 80 ? 15.120 -0.585 -13.497 1.00 93.12 80 PRO A N 1
ATOM 591 C CA . PRO A 1 80 ? 13.989 0.159 -12.944 1.00 93.12 80 PRO A CA 1
ATOM 592 C C . PRO A 1 80 ? 13.017 -0.735 -12.169 1.00 93.12 80 PRO A C 1
ATOM 594 O O . PRO A 1 80 ? 12.544 -0.318 -11.117 1.00 93.12 80 PRO A O 1
ATOM 597 N N . ARG A 1 81 ? 12.784 -1.985 -12.601 1.00 95.25 81 ARG A N 1
ATOM 598 C CA . ARG A 1 81 ? 11.980 -2.944 -11.824 1.00 95.25 81 ARG A CA 1
ATOM 599 C C . ARG A 1 81 ? 12.547 -3.140 -10.417 1.00 95.25 81 ARG A C 1
ATOM 601 O O . ARG A 1 81 ? 11.841 -2.957 -9.429 1.00 95.25 81 ARG A O 1
ATOM 608 N N . LYS A 1 82 ? 13.847 -3.445 -10.326 1.00 93.88 82 LYS A N 1
ATOM 609 C CA . LYS A 1 82 ? 14.544 -3.606 -9.043 1.00 93.88 82 LYS A CA 1
ATOM 610 C C . LYS A 1 82 ? 14.558 -2.310 -8.229 1.00 93.88 82 LYS A C 1
ATOM 612 O O . LYS A 1 82 ? 14.522 -2.365 -7.009 1.00 93.88 82 LYS A O 1
ATOM 617 N N . PHE A 1 83 ? 14.638 -1.158 -8.892 1.00 92.06 83 PHE A N 1
ATOM 618 C CA . PHE A 1 83 ? 14.613 0.139 -8.222 1.00 92.06 83 PHE A CA 1
ATOM 619 C C . PHE A 1 83 ? 13.251 0.455 -7.595 1.00 92.06 83 PHE A C 1
ATOM 621 O O . PHE A 1 83 ? 13.221 1.058 -6.528 1.00 92.06 83 PHE A O 1
ATOM 628 N N . LEU A 1 84 ? 12.142 0.089 -8.242 1.00 93.38 84 LEU A N 1
ATOM 629 C CA . LEU A 1 84 ? 10.795 0.342 -7.723 1.00 93.38 84 LEU A CA 1
ATOM 630 C C . LEU A 1 84 ? 10.456 -0.570 -6.540 1.00 93.38 84 LEU A C 1
ATOM 632 O O . LEU A 1 84 ? 9.878 -0.103 -5.555 1.00 93.38 84 LEU A O 1
ATOM 636 N N . TRP A 1 85 ? 10.823 -1.847 -6.635 1.00 95.00 85 TRP A N 1
ATOM 637 C CA . TRP A 1 85 ? 10.484 -2.860 -5.640 1.00 95.00 85 TRP A CA 1
ATOM 638 C C . TRP A 1 85 ? 11.119 -2.581 -4.272 1.00 95.00 85 TRP A C 1
ATOM 640 O O . TRP A 1 85 ? 12.313 -2.301 -4.181 1.00 95.00 85 TRP A O 1
ATOM 650 N N . HIS A 1 86 ? 10.313 -2.634 -3.209 1.00 92.44 86 HIS A N 1
ATOM 651 C CA . HIS A 1 86 ? 10.679 -2.313 -1.820 1.00 92.44 86 HIS A CA 1
ATOM 652 C C . HIS A 1 86 ? 11.277 -0.923 -1.581 1.00 92.44 86 HIS A C 1
ATOM 654 O O . HIS A 1 86 ? 11.753 -0.631 -0.486 1.00 92.44 86 HIS A O 1
ATOM 660 N N . ARG A 1 87 ? 11.217 -0.035 -2.574 1.00 90.44 87 ARG A N 1
ATOM 661 C CA . ARG A 1 87 ? 11.642 1.358 -2.430 1.00 90.44 87 ARG A CA 1
ATOM 662 C C . ARG A 1 87 ? 10.480 2.306 -2.644 1.00 90.44 87 ARG A C 1
ATOM 664 O O . ARG A 1 87 ? 10.180 3.089 -1.750 1.00 90.44 87 ARG A O 1
ATOM 671 N N . GLN A 1 88 ? 9.828 2.215 -3.803 1.00 90.88 88 GLN A N 1
ATOM 672 C CA . GLN A 1 88 ? 8.624 2.988 -4.121 1.00 90.88 88 GLN A CA 1
ATOM 673 C C . GLN A 1 88 ? 7.363 2.156 -3.882 1.00 90.88 88 GLN A C 1
ATOM 675 O O . GLN A 1 88 ? 6.403 2.644 -3.292 1.00 90.88 88 GLN A O 1
ATOM 680 N N . ILE A 1 89 ? 7.391 0.885 -4.289 1.00 93.50 89 ILE A N 1
ATOM 681 C CA . ILE A 1 89 ? 6.298 -0.071 -4.106 1.00 93.50 89 ILE A CA 1
ATOM 682 C C . ILE A 1 89 ? 6.609 -0.951 -2.898 1.00 93.50 89 ILE A C 1
ATOM 684 O O . ILE A 1 89 ? 7.696 -1.522 -2.825 1.00 93.50 89 ILE A O 1
ATOM 688 N N . LEU A 1 90 ? 5.665 -1.050 -1.956 1.00 93.31 90 LEU A N 1
ATOM 689 C CA . LEU A 1 90 ? 5.812 -1.806 -0.702 1.00 93.31 90 LEU A CA 1
ATOM 690 C C . LEU A 1 90 ? 7.126 -1.502 0.037 1.00 93.31 90 LEU A C 1
ATOM 692 O O . LEU A 1 90 ? 7.873 -2.408 0.422 1.00 93.31 90 LEU A O 1
ATOM 696 N N . ASN A 1 91 ? 7.413 -0.209 0.212 1.00 93.06 91 ASN A N 1
ATOM 697 C CA . ASN A 1 91 ? 8.498 0.236 1.080 1.00 93.06 91 ASN A CA 1
ATOM 698 C C . ASN A 1 91 ? 8.297 -0.339 2.504 1.00 93.06 91 ASN A C 1
ATOM 700 O O . ASN A 1 91 ? 7.167 -0.280 3.000 1.00 93.06 91 ASN A O 1
ATOM 704 N N . PRO A 1 92 ? 9.343 -0.874 3.167 1.00 92.00 92 PRO A N 1
ATOM 705 C CA . PRO A 1 92 ? 9.235 -1.458 4.506 1.00 92.00 92 PRO A CA 1
ATOM 706 C C . PRO A 1 92 ? 8.570 -0.554 5.555 1.00 92.00 92 PRO A C 1
ATOM 708 O O . PRO A 1 92 ? 7.818 -1.059 6.392 1.00 92.00 92 PRO A O 1
ATOM 711 N N . ASP A 1 93 ? 8.777 0.764 5.469 1.00 91.88 93 ASP A N 1
ATOM 712 C CA . ASP A 1 93 ? 8.161 1.770 6.346 1.00 91.88 93 ASP A CA 1
ATOM 713 C C . ASP A 1 93 ? 6.626 1.665 6.371 1.00 91.88 93 ASP A C 1
ATOM 715 O O . ASP A 1 93 ? 6.006 1.786 7.425 1.00 91.88 93 ASP A O 1
ATOM 719 N N . ALA A 1 94 ? 6.000 1.315 5.239 1.00 93.19 94 ALA A N 1
ATOM 720 C CA . ALA A 1 94 ? 4.547 1.166 5.157 1.00 93.19 94 ALA A CA 1
ATOM 721 C C . ALA A 1 94 ? 4.009 0.071 6.093 1.00 93.19 94 ALA A C 1
ATOM 723 O O . ALA A 1 94 ? 2.894 0.185 6.598 1.00 93.19 94 ALA A O 1
ATOM 724 N N . SER A 1 95 ? 4.803 -0.972 6.345 1.00 94.00 95 SER A N 1
ATOM 725 C CA . SER A 1 95 ? 4.447 -2.088 7.230 1.00 94.00 95 SER A CA 1
ATOM 726 C C . SER A 1 95 ? 4.913 -1.910 8.676 1.00 94.00 95 SER A C 1
ATOM 728 O O . SER A 1 95 ? 4.620 -2.755 9.522 1.00 94.00 95 SER A O 1
ATOM 730 N N . TYR A 1 96 ? 5.627 -0.828 8.995 1.00 93.19 96 TYR A N 1
ATOM 731 C CA . TYR A 1 96 ? 6.113 -0.604 10.350 1.00 93.19 96 TYR A CA 1
ATOM 732 C C . TYR A 1 96 ? 4.944 -0.503 11.344 1.00 93.19 96 TYR A C 1
ATOM 734 O O . TYR A 1 96 ? 3.976 0.226 11.124 1.00 93.19 96 TYR A O 1
ATOM 742 N N . GLY A 1 97 ? 5.015 -1.272 12.435 1.00 92.06 97 GLY A N 1
ATOM 743 C CA . GLY A 1 97 ? 3.938 -1.361 13.429 1.00 92.06 97 GLY A CA 1
ATOM 744 C C . GLY A 1 97 ? 2.691 -2.128 12.964 1.00 92.06 97 GLY A C 1
ATOM 745 O O . GLY A 1 97 ? 1.714 -2.201 13.708 1.00 92.06 97 GLY A O 1
ATOM 746 N N . TYR A 1 98 ? 2.712 -2.723 11.767 1.00 94.56 98 TYR A N 1
ATOM 747 C CA . TYR A 1 98 ? 1.639 -3.555 11.233 1.00 94.56 98 TYR A CA 1
ATOM 748 C C . TYR A 1 98 ? 2.075 -5.025 11.198 1.00 94.56 98 TYR A C 1
ATOM 750 O O . TYR A 1 98 ? 2.801 -5.459 10.309 1.00 94.56 98 TYR A O 1
ATOM 758 N N . ILE A 1 99 ? 1.627 -5.807 12.179 1.00 84.31 99 ILE A N 1
ATOM 759 C CA . ILE A 1 99 ? 1.851 -7.259 12.208 1.00 84.31 99 ILE A CA 1
ATOM 760 C C . ILE A 1 99 ? 0.714 -7.896 11.419 1.00 84.31 99 ILE A C 1
ATOM 762 O O . ILE A 1 99 ? -0.418 -7.801 11.883 1.00 84.31 99 ILE A O 1
ATOM 766 N N . SER A 1 100 ? 0.970 -8.479 10.244 1.00 69.19 100 SER A N 1
ATOM 767 C CA . SER A 1 100 ? -0.041 -9.264 9.513 1.00 69.19 100 SER A CA 1
ATOM 768 C C . SER A 1 100 ? -0.511 -10.439 10.377 1.00 69.19 100 SER A C 1
ATOM 770 O O . SER A 1 100 ? 0.298 -10.997 11.120 1.00 69.19 100 SER A O 1
ATOM 772 N N . ALA A 1 101 ? -1.806 -10.758 10.315 1.00 59.94 101 ALA A N 1
ATOM 773 C CA . ALA A 1 101 ? -2.392 -11.851 11.095 1.00 59.94 101 ALA A CA 1
ATOM 774 C C . ALA A 1 101 ? -1.931 -13.229 10.597 1.00 59.94 101 ALA A C 1
ATOM 776 O O . ALA A 1 101 ? -1.588 -13.334 9.397 1.00 59.94 101 ALA A O 1
#

pLDDT: mean 92.96, std 7.41, range [59.94, 98.38]

Radius of gyration: 14.97 Å; chains: 1; bounding box: 41×27×34 Å

Organism: NCBI:txid1799

Secondary structure (DSSP, 8-state):
--PPPP-----PPPSSS--B-SS--STT---B--HHHHHHHGGGGT--HHHHHHHHHHHHHHHHHHHHHHHHHTT--HHHHHHHBTTTBS-GGGGTT----

Foldseek 3Di:
DDDDDDDPDDLDADDDQWDFAPFQLAPVRGTTLALVVNLVRQVVVVHHSVRSLVVVVVVVVCCVVCLVVVCVVVVHDPVVSVVCPCRRPVPVRRCVVPDRD

Sequence (101 aa):
MELTPAYDLCPQIRSGETSSQALAFDRKGARESSFAAVVAAAPVYGLSTAQAREIVDSQVAVIKHDFDEAADMAKLTRAPRKFLWHRQILNPDASYGYISA